Protein AF-A0A7W1PKP6-F1 (afdb_monomer_lite)

pLDDT: mean 73.66, std 16.95, range [23.94, 94.06]

Structure (mmCIF, N/CA/C/O backbone):
data_AF-A0A7W1PKP6-F1
#
_entry.id   AF-A0A7W1PKP6-F1
#
loop_
_atom_site.group_PDB
_atom_site.id
_atom_site.type_symbol
_atom_site.label_atom_id
_atom_site.label_alt_id
_atom_site.label_comp_id
_atom_site.label_asym_id
_atom_site.label_entity_id
_atom_site.label_seq_id
_atom_site.pdbx_PDB_ins_code
_atom_site.Cartn_x
_atom_site.Cartn_y
_atom_site.Cartn_z
_atom_site.occupancy
_atom_site.B_iso_or_equiv
_atom_site.auth_seq_id
_atom_site.auth_comp_id
_atom_site.auth_asym_id
_atom_site.auth_atom_id
_atom_site.pdbx_PDB_model_num
ATOM 1 N N . MET A 1 1 ? 18.841 18.968 -10.508 1.00 26.09 1 MET A N 1
ATOM 2 C CA . MET A 1 1 ? 18.459 18.048 -9.421 1.00 26.09 1 MET A CA 1
ATOM 3 C C . MET A 1 1 ? 18.189 16.717 -10.092 1.00 26.09 1 MET A C 1
ATOM 5 O O . MET A 1 1 ? 17.126 16.535 -10.669 1.00 26.09 1 MET A O 1
ATOM 9 N N . GLU A 1 2 ? 19.232 15.897 -10.201 1.00 23.94 2 GLU A N 1
ATOM 10 C CA . GLU A 1 2 ? 19.170 14.593 -10.861 1.00 23.94 2 GLU A CA 1
ATOM 11 C C . GLU A 1 2 ? 18.382 13.631 -9.979 1.00 23.94 2 GLU A C 1
ATOM 13 O O . GLU A 1 2 ? 18.803 13.274 -8.883 1.00 23.94 2 GLU A O 1
ATOM 18 N N . LEU A 1 3 ? 17.208 13.252 -10.468 1.00 33.88 3 LEU A N 1
ATOM 19 C CA . LEU A 1 3 ? 16.500 12.074 -10.016 1.00 33.88 3 LEU A CA 1
ATOM 20 C C . LEU A 1 3 ? 17.000 10.933 -10.902 1.00 33.88 3 LEU A C 1
ATOM 22 O O . LEU A 1 3 ? 16.532 10.788 -12.032 1.00 33.88 3 LEU A O 1
ATOM 26 N N . SER A 1 4 ? 17.919 10.106 -10.403 1.00 34.62 4 SER A N 1
ATOM 27 C CA . SER A 1 4 ? 18.130 8.749 -10.934 1.00 34.62 4 SER A CA 1
ATOM 28 C C . SER A 1 4 ? 16.928 7.879 -10.553 1.00 34.62 4 SER A C 1
ATOM 30 O O . SER A 1 4 ? 17.056 6.884 -9.847 1.00 34.62 4 SER A O 1
ATOM 32 N N . ALA A 1 5 ? 15.729 8.327 -10.934 1.00 44.88 5 ALA A N 1
ATOM 33 C CA . ALA A 1 5 ? 14.475 7.705 -10.572 1.00 44.88 5 ALA A CA 1
ATOM 34 C C . ALA A 1 5 ? 14.416 6.330 -11.227 1.00 44.88 5 ALA A C 1
ATOM 36 O O . ALA A 1 5 ? 14.402 6.220 -12.457 1.00 44.88 5 ALA A O 1
ATOM 37 N N . GLY A 1 6 ? 14.324 5.304 -10.381 1.00 49.72 6 GLY A N 1
ATOM 38 C CA . GLY A 1 6 ? 13.710 4.037 -10.728 1.00 49.72 6 GLY A CA 1
ATOM 39 C C . GLY A 1 6 ? 12.339 4.326 -11.324 1.00 49.72 6 GLY A C 1
ATOM 40 O O . GLY A 1 6 ? 11.345 4.501 -10.623 1.00 49.72 6 GLY A O 1
ATOM 41 N N . LEU A 1 7 ? 12.301 4.458 -12.647 1.00 49.72 7 LEU A N 1
ATOM 42 C CA . LEU A 1 7 ? 11.064 4.496 -13.397 1.00 49.72 7 LEU A CA 1
ATOM 43 C C . LEU A 1 7 ? 10.392 3.160 -13.113 1.00 49.72 7 LEU A C 1
ATOM 45 O O . LEU A 1 7 ? 10.893 2.118 -13.529 1.00 49.72 7 LEU A O 1
ATOM 49 N N . LEU A 1 8 ? 9.279 3.188 -12.387 1.00 55.44 8 LEU A N 1
ATOM 50 C CA . LEU A 1 8 ? 8.404 2.039 -12.251 1.00 55.44 8 LEU A CA 1
ATOM 51 C C . LEU A 1 8 ? 7.908 1.684 -13.652 1.00 55.44 8 LEU A C 1
ATOM 53 O O . LEU A 1 8 ? 6.998 2.314 -14.194 1.00 55.44 8 LEU A O 1
ATOM 57 N N . ARG A 1 9 ? 8.549 0.707 -14.287 1.00 63.09 9 ARG A N 1
ATOM 58 C CA . ARG A 1 9 ? 8.139 0.250 -15.609 1.00 63.09 9 ARG A CA 1
ATOM 59 C C . ARG A 1 9 ? 7.111 -0.857 -15.434 1.00 63.09 9 ARG A C 1
ATOM 61 O O . ARG A 1 9 ? 7.381 -2.031 -15.670 1.00 63.09 9 ARG A O 1
ATOM 68 N N . CYS A 1 10 ? 5.927 -0.483 -14.971 1.00 62.53 10 CYS A N 1
ATOM 69 C CA . CYS A 1 10 ? 4.788 -1.385 -14.899 1.00 62.53 10 CYS A CA 1
ATOM 70 C C . CYS A 1 10 ? 3.758 -1.026 -15.974 1.00 62.53 10 CYS A C 1
ATOM 72 O O . CYS A 1 10 ? 3.631 0.136 -16.365 1.00 62.53 10 CYS A O 1
ATOM 74 N N . ALA A 1 11 ? 2.999 -2.010 -16.436 1.00 58.41 11 ALA A N 1
ATOM 75 C CA . ALA A 1 11 ? 1.868 -1.796 -17.322 1.00 58.41 11 ALA A CA 1
ATOM 76 C C . ALA A 1 11 ? 0.599 -2.365 -16.692 1.00 58.41 11 ALA A C 1
ATOM 78 O O . ALA A 1 11 ? 0.549 -3.526 -16.283 1.00 58.41 11 ALA A O 1
ATOM 79 N N . CYS A 1 12 ? -0.439 -1.531 -16.652 1.00 63.94 12 CYS A N 1
ATOM 80 C CA . CYS A 1 12 ? -1.791 -1.957 -16.327 1.00 63.94 12 CYS A CA 1
ATOM 81 C C . CYS A 1 12 ? -2.307 -2.958 -17.379 1.00 63.94 12 CYS A C 1
ATOM 83 O O . CYS A 1 12 ? -1.848 -2.933 -18.521 1.00 63.94 12 CYS A O 1
ATOM 85 N N . ARG A 1 13 ? -3.290 -3.808 -17.057 1.00 59.66 13 ARG A N 1
ATOM 86 C CA . ARG A 1 13 ? -3.830 -4.803 -18.009 1.00 59.66 13 ARG A CA 1
ATOM 87 C C . ARG A 1 13 ? -4.331 -4.186 -19.337 1.00 59.66 13 ARG A C 1
ATOM 89 O O . ARG A 1 13 ? -3.933 -4.689 -20.387 1.00 59.66 13 ARG A O 1
ATOM 96 N N . PRO A 1 14 ? -5.079 -3.060 -19.346 1.00 60.50 14 PRO A N 1
ATOM 97 C CA . PRO A 1 14 ? -5.389 -2.333 -20.585 1.00 60.50 14 PRO A CA 1
ATOM 98 C C . PRO A 1 14 ? -4.143 -1.837 -21.336 1.00 60.50 14 PRO A C 1
ATOM 100 O O . PRO A 1 14 ? -4.050 -1.969 -22.553 1.00 60.50 14 PRO A O 1
ATOM 103 N N . CYS A 1 15 ? -3.159 -1.309 -20.606 1.00 58.44 15 CYS A N 1
ATOM 104 C CA . CYS A 1 15 ? -1.900 -0.807 -21.149 1.00 58.44 15 CYS A CA 1
ATOM 105 C C . CYS A 1 15 ? -1.100 -1.935 -21.824 1.00 58.44 15 CYS A C 1
ATOM 107 O O . CYS A 1 15 ? -0.543 -1.743 -22.898 1.00 58.44 15 CYS A O 1
ATOM 109 N N . ALA A 1 16 ? -1.071 -3.122 -21.214 1.00 61.88 16 ALA A N 1
ATOM 110 C CA . ALA A 1 16 ? -0.361 -4.291 -21.719 1.00 61.88 16 ALA A CA 1
ATOM 111 C C . ALA A 1 16 ? -0.976 -4.859 -23.000 1.00 61.88 16 ALA A C 1
ATOM 113 O O . ALA A 1 16 ? -0.235 -5.297 -23.877 1.00 61.88 16 ALA A O 1
ATOM 114 N N . MET A 1 17 ? -2.305 -4.795 -23.127 1.00 59.81 17 MET A N 1
ATOM 115 C CA . MET A 1 17 ? -3.021 -5.185 -24.343 1.00 59.81 17 MET A CA 1
ATOM 116 C C . MET A 1 17 ? -2.738 -4.222 -25.504 1.00 59.81 17 MET A C 1
ATOM 118 O O . MET A 1 17 ? -2.522 -4.663 -26.626 1.00 59.81 17 MET A O 1
ATOM 122 N N . VAL A 1 18 ? -2.700 -2.912 -25.234 1.00 61.12 18 VAL A N 1
ATOM 123 C CA . VAL A 1 18 ? -2.406 -1.883 -26.249 1.00 61.12 18 VAL A CA 1
ATOM 124 C C . VAL A 1 18 ? -0.938 -1.906 -26.684 1.00 61.12 18 VAL A C 1
ATOM 126 O O . VAL A 1 18 ? -0.637 -1.662 -27.848 1.00 61.12 18 VAL A O 1
ATOM 129 N N . LEU A 1 19 ? -0.023 -2.200 -25.759 1.00 58.84 19 LEU A N 1
ATOM 130 C CA . LEU A 1 19 ? 1.423 -2.223 -26.005 1.00 58.84 19 LEU A CA 1
ATOM 131 C C . LEU A 1 19 ? 1.953 -3.597 -26.462 1.00 58.84 19 LEU A C 1
ATOM 133 O O . LEU A 1 19 ? 3.166 -3.752 -26.603 1.00 58.84 19 LEU A O 1
ATOM 137 N N . ASP A 1 20 ? 1.071 -4.585 -26.650 1.00 58.31 20 ASP A N 1
ATOM 138 C CA . ASP A 1 20 ? 1.394 -5.987 -26.964 1.00 58.31 20 ASP A CA 1
ATOM 139 C C . ASP A 1 20 ? 2.574 -6.541 -26.137 1.00 58.31 20 ASP A C 1
ATOM 141 O O . ASP A 1 20 ? 3.516 -7.182 -26.622 1.00 58.31 20 ASP A O 1
ATOM 145 N N . LEU A 1 21 ? 2.545 -6.248 -24.830 1.00 59.94 21 LEU A N 1
ATOM 146 C CA . LEU A 1 21 ? 3.589 -6.673 -23.888 1.00 59.94 21 LEU A CA 1
ATOM 147 C C . LEU A 1 21 ? 3.599 -8.193 -23.678 1.00 59.94 21 LEU A C 1
ATOM 149 O O . LEU A 1 21 ? 4.550 -8.724 -23.110 1.00 59.94 21 LEU A O 1
ATOM 153 N N . SER A 1 22 ? 2.570 -8.883 -24.169 1.00 52.50 22 SER A N 1
ATOM 154 C CA . SER A 1 22 ? 2.436 -10.337 -24.205 1.00 52.50 22 SER A CA 1
ATOM 155 C C . SER A 1 22 ? 3.500 -11.019 -25.074 1.00 52.50 22 SER A C 1
ATOM 157 O O . SER A 1 22 ? 3.802 -12.183 -24.824 1.00 52.50 22 SER A O 1
ATOM 159 N N . ALA A 1 23 ? 4.052 -10.329 -26.085 1.00 48.59 23 ALA A N 1
ATOM 160 C CA . ALA A 1 23 ? 4.838 -10.987 -27.132 1.00 48.59 23 ALA A CA 1
ATOM 161 C C . ALA A 1 23 ? 6.300 -10.519 -27.281 1.00 48.59 23 ALA A C 1
ATOM 163 O O . ALA A 1 23 ? 7.148 -11.356 -27.583 1.00 48.59 23 ALA A O 1
ATOM 164 N N . THR A 1 24 ? 6.647 -9.229 -27.104 1.00 45.31 24 THR A N 1
ATOM 165 C CA . THR A 1 24 ? 7.930 -8.759 -27.699 1.00 45.31 24 THR A CA 1
ATOM 166 C C . THR A 1 24 ? 8.664 -7.598 -27.012 1.00 45.31 24 THR A C 1
ATOM 168 O O . THR A 1 24 ? 9.347 -6.826 -27.680 1.00 45.31 24 THR A O 1
ATOM 171 N N . HIS A 1 25 ? 8.611 -7.449 -25.685 1.00 45.53 25 HIS A N 1
ATOM 172 C CA . HIS A 1 25 ? 9.410 -6.411 -25.010 1.00 45.53 25 HIS A CA 1
ATOM 173 C C . HIS A 1 25 ? 10.215 -6.969 -23.840 1.00 45.53 25 HIS A C 1
ATOM 175 O O . HIS A 1 25 ? 9.799 -6.915 -22.686 1.00 45.53 25 HIS A O 1
ATOM 181 N N . GLY A 1 26 ? 11.409 -7.480 -24.163 1.00 48.66 26 GLY A N 1
ATOM 182 C CA . GLY A 1 26 ? 12.386 -8.001 -23.210 1.00 48.66 26 GLY A CA 1
ATOM 183 C C . GLY A 1 26 ? 12.570 -7.094 -21.992 1.00 48.66 26 GLY A C 1
ATOM 184 O O . GLY A 1 26 ? 13.145 -6.012 -22.093 1.00 48.66 26 GLY A O 1
ATOM 185 N N . GLY A 1 27 ? 12.052 -7.547 -20.850 1.00 56.88 27 GLY A N 1
ATOM 186 C CA . GLY A 1 27 ? 12.381 -7.078 -19.502 1.00 56.88 27 GLY A CA 1
ATOM 187 C C . GLY A 1 27 ? 12.091 -5.614 -19.166 1.00 56.88 27 GLY A C 1
ATOM 188 O O . GLY A 1 27 ? 12.405 -5.196 -18.056 1.00 56.88 27 GLY A O 1
ATOM 189 N N . ARG A 1 28 ? 11.530 -4.811 -20.082 1.00 60.53 28 ARG A N 1
ATOM 190 C CA . ARG A 1 28 ? 11.348 -3.373 -19.840 1.00 60.53 28 ARG A CA 1
ATOM 191 C C . ARG A 1 28 ? 10.088 -3.044 -19.073 1.00 60.53 28 ARG A C 1
ATOM 193 O O . ARG A 1 28 ? 10.146 -2.052 -18.378 1.00 60.53 28 ARG A O 1
ATOM 200 N N . TYR A 1 29 ? 9.008 -3.814 -19.188 1.00 62.50 29 TYR A N 1
ATOM 201 C CA . TYR A 1 29 ? 7.758 -3.553 -18.473 1.00 62.50 29 TYR A CA 1
ATOM 202 C C . TYR A 1 29 ? 7.252 -4.823 -17.786 1.00 62.50 29 TYR A C 1
ATOM 204 O O . TYR A 1 29 ? 7.268 -5.891 -18.395 1.00 62.50 29 TYR A O 1
ATOM 212 N N . ARG A 1 30 ? 6.788 -4.715 -16.535 1.00 70.25 30 ARG A N 1
ATOM 213 C CA . ARG A 1 30 ? 6.122 -5.807 -15.805 1.00 70.25 30 ARG A CA 1
ATOM 214 C C . ARG A 1 30 ? 4.606 -5.608 -15.807 1.00 70.25 30 ARG A C 1
ATOM 216 O O . ARG A 1 30 ? 4.127 -4.491 -15.605 1.00 70.25 30 ARG A O 1
ATOM 223 N N . LEU A 1 31 ? 3.850 -6.683 -16.021 1.00 78.50 31 LEU A N 1
ATOM 224 C CA . LEU A 1 31 ? 2.398 -6.657 -15.857 1.00 78.50 31 LEU A CA 1
ATOM 225 C C . LEU A 1 31 ? 2.066 -6.490 -14.372 1.00 78.50 31 LEU A C 1
ATOM 227 O O . LEU A 1 31 ? 2.612 -7.209 -13.537 1.00 78.50 31 LEU A O 1
ATOM 231 N N . VAL A 1 32 ? 1.170 -5.560 -14.058 1.00 80.31 32 VAL A N 1
ATOM 232 C CA . VAL A 1 32 ? 0.641 -5.415 -12.701 1.00 80.31 32 VAL A CA 1
ATOM 233 C C . VAL A 1 32 ? -0.361 -6.549 -12.436 1.00 80.31 32 VAL A C 1
ATOM 235 O O . VAL A 1 32 ? -1.317 -6.682 -13.209 1.00 80.31 32 VAL A O 1
ATOM 238 N N . PRO A 1 33 ? -0.149 -7.397 -11.411 1.00 83.06 33 PRO A N 1
ATOM 239 C CA . PRO A 1 33 ? -1.067 -8.486 -11.092 1.00 83.06 33 PRO A CA 1
ATOM 240 C C . PRO A 1 33 ? -2.381 -7.945 -10.516 1.00 83.06 33 PRO A C 1
ATOM 242 O O . PRO A 1 33 ? -2.471 -6.798 -10.102 1.00 83.06 33 PRO A O 1
ATOM 245 N N . GLU A 1 34 ? -3.412 -8.786 -10.444 1.00 85.25 34 GLU A N 1
ATOM 246 C CA . GLU A 1 34 ? -4.691 -8.443 -9.792 1.00 85.25 34 GLU A CA 1
ATOM 247 C C . GLU A 1 34 ? -4.777 -8.993 -8.357 1.00 85.25 34 GLU A C 1
ATOM 249 O O . GLU A 1 34 ? -5.837 -8.955 -7.731 1.00 85.25 34 GLU A O 1
ATOM 254 N N . ARG A 1 35 ? -3.661 -9.517 -7.828 1.00 89.25 35 ARG A N 1
ATOM 255 C CA . ARG A 1 35 ? -3.598 -10.165 -6.518 1.00 89.25 35 ARG A CA 1
ATOM 256 C C . ARG A 1 35 ? -3.894 -9.155 -5.411 1.00 89.25 35 ARG A C 1
ATOM 258 O O . ARG A 1 35 ? -3.154 -8.199 -5.212 1.00 89.25 35 ARG A O 1
ATOM 265 N N . LEU A 1 36 ? -4.967 -9.410 -4.674 1.00 92.00 36 LEU A N 1
ATOM 266 C CA . LEU A 1 36 ? -5.385 -8.64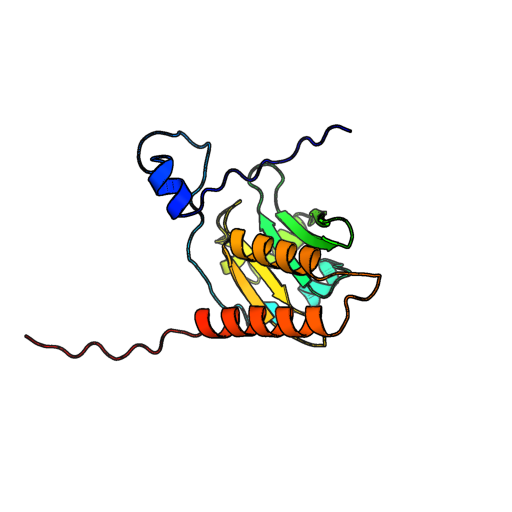5 -3.507 1.00 92.00 36 LEU A CA 1
ATOM 267 C C . LEU A 1 36 ? -5.648 -9.619 -2.359 1.00 92.00 36 LEU A C 1
ATOM 269 O O . LEU A 1 36 ? -6.457 -10.532 -2.506 1.00 92.00 36 LEU A O 1
ATOM 273 N N . GLN A 1 37 ? -4.976 -9.429 -1.227 1.00 91.88 37 GLN A N 1
ATOM 274 C CA . GLN A 1 37 ? -5.076 -10.330 -0.078 1.00 91.88 37 GLN A CA 1
ATOM 275 C C . GLN A 1 37 ? -4.978 -9.537 1.227 1.00 91.88 37 GLN A C 1
ATOM 277 O O . GLN A 1 37 ? -4.055 -8.745 1.394 1.00 91.88 37 GLN A O 1
ATOM 282 N N . ALA A 1 38 ? -5.903 -9.756 2.164 1.00 90.75 38 ALA A N 1
ATOM 283 C CA . ALA A 1 38 ? -5.799 -9.200 3.514 1.00 90.75 38 ALA A CA 1
ATOM 284 C C . ALA A 1 38 ? -4.719 -9.936 4.327 1.00 90.75 38 ALA A C 1
ATOM 286 O O . ALA A 1 38 ? -4.606 -11.158 4.239 1.00 90.75 38 ALA A O 1
ATOM 287 N N . LEU A 1 39 ? -3.944 -9.187 5.113 1.00 89.06 39 LEU A N 1
ATOM 288 C CA . LEU A 1 39 ? -2.821 -9.665 5.926 1.00 89.06 39 LEU A CA 1
ATOM 289 C C . LEU A 1 39 ? -3.030 -9.294 7.407 1.00 89.06 39 LEU A C 1
ATOM 291 O O . LEU A 1 39 ? -2.317 -8.430 7.927 1.00 89.06 39 LEU A O 1
ATOM 295 N N . PRO A 1 40 ? -4.023 -9.885 8.094 1.00 85.12 40 PRO A N 1
ATOM 296 C CA . PRO A 1 40 ? -4.351 -9.509 9.468 1.00 85.12 40 PRO A CA 1
ATOM 297 C C . PRO A 1 40 ? -3.186 -9.754 10.436 1.00 85.12 40 PRO A C 1
ATOM 299 O O . PRO A 1 40 ? -2.959 -8.945 11.329 1.00 85.12 40 PRO A O 1
ATOM 302 N N . GLU A 1 41 ? -2.389 -10.807 10.237 1.00 82.75 41 GLU A N 1
ATOM 303 C CA . GLU A 1 41 ? -1.253 -11.133 11.106 1.00 82.75 41 GLU A CA 1
ATOM 304 C C . GLU A 1 41 ? -0.204 -10.015 11.108 1.00 82.75 41 GLU A C 1
ATOM 306 O O . GLU A 1 41 ? 0.316 -9.655 12.160 1.00 82.75 41 GLU A O 1
ATOM 311 N N . LEU A 1 42 ? 0.061 -9.422 9.941 1.00 81.38 42 LEU A N 1
ATOM 312 C CA . LEU A 1 42 ? 1.008 -8.316 9.800 1.00 81.38 42 LEU A CA 1
ATOM 313 C C . LEU A 1 42 ? 0.477 -7.014 10.417 1.00 81.38 42 LEU A C 1
ATOM 315 O O . LEU A 1 42 ? 1.236 -6.191 10.930 1.00 81.38 42 LEU A O 1
ATOM 319 N N . ALA A 1 43 ? -0.841 -6.822 10.399 1.00 76.88 43 ALA A N 1
ATOM 320 C CA . ALA A 1 43 ? -1.461 -5.638 10.978 1.00 76.88 43 ALA A CA 1
ATOM 321 C C . ALA A 1 43 ? -1.394 -5.608 12.518 1.00 76.88 43 ALA A C 1
ATOM 323 O O . ALA A 1 43 ? -1.489 -4.539 13.131 1.00 76.88 43 ALA A O 1
ATOM 324 N N . HIS A 1 44 ? -1.218 -6.772 13.149 1.00 74.12 44 HIS A N 1
ATOM 325 C CA . HIS A 1 44 ? -1.100 -6.912 14.600 1.00 74.12 44 HIS A CA 1
ATOM 326 C C . HIS A 1 44 ? 0.348 -6.932 15.115 1.00 74.12 44 HIS A C 1
ATOM 328 O O . HIS A 1 44 ? 0.543 -6.841 16.328 1.00 74.12 44 HIS A O 1
ATOM 334 N N . ASP A 1 45 ? 1.353 -6.988 14.238 1.00 75.75 45 ASP A N 1
ATOM 335 C CA . ASP A 1 45 ? 2.766 -6.992 14.632 1.00 75.75 45 ASP A CA 1
ATOM 336 C C . ASP A 1 45 ? 3.286 -5.571 14.914 1.00 75.75 45 ASP A C 1
ATOM 338 O O . ASP A 1 45 ? 3.885 -4.903 14.071 1.00 75.75 45 ASP A O 1
ATOM 342 N N . ASP A 1 46 ? 3.028 -5.073 16.125 1.00 69.75 46 ASP A N 1
ATOM 343 C CA . ASP A 1 46 ? 3.460 -3.734 16.546 1.00 69.75 46 ASP A CA 1
ATOM 344 C C . ASP A 1 46 ? 4.993 -3.565 16.583 1.00 69.75 46 ASP A C 1
ATOM 346 O O . ASP A 1 46 ? 5.479 -2.450 16.388 1.00 69.75 46 ASP A O 1
ATOM 350 N N . ALA A 1 47 ? 5.757 -4.647 16.772 1.00 65.25 47 ALA A N 1
ATOM 351 C CA . ALA A 1 47 ? 7.220 -4.600 16.833 1.00 65.25 47 ALA A CA 1
ATOM 352 C C . ALA A 1 47 ? 7.845 -4.321 15.456 1.00 65.25 47 ALA A C 1
ATOM 354 O O . ALA A 1 47 ? 8.815 -3.564 15.348 1.00 65.25 47 ALA A O 1
ATOM 355 N N . VAL A 1 48 ? 7.255 -4.881 14.396 1.00 68.31 48 VAL A N 1
ATOM 356 C CA . VAL A 1 48 ? 7.616 -4.576 13.005 1.00 68.31 48 VAL A CA 1
ATOM 357 C C . VAL A 1 48 ? 7.398 -3.093 12.695 1.00 68.31 48 VAL A C 1
ATOM 359 O O . VAL A 1 48 ? 8.273 -2.439 12.130 1.00 68.31 48 VAL A O 1
ATOM 362 N N . TRP A 1 49 ? 6.257 -2.532 13.093 1.00 68.75 49 TRP A N 1
ATOM 363 C CA . TRP A 1 49 ? 5.918 -1.142 12.772 1.00 68.75 49 TRP A CA 1
ATOM 364 C C . TRP A 1 49 ? 6.762 -0.110 13.521 1.00 68.75 49 TRP A C 1
ATOM 366 O O . TRP A 1 49 ? 7.130 0.904 12.928 1.00 68.75 49 TRP A O 1
ATOM 376 N N . GLU A 1 50 ? 7.098 -0.371 14.786 1.00 68.06 50 GLU A N 1
ATOM 377 C CA . GLU A 1 50 ? 7.997 0.491 15.565 1.00 68.06 50 GLU A CA 1
ATOM 378 C C . GLU A 1 50 ? 9.396 0.541 14.930 1.00 68.06 50 GLU A C 1
ATOM 380 O O . GLU A 1 50 ? 10.014 1.601 14.826 1.00 68.06 50 GLU A O 1
ATOM 385 N N . THR A 1 51 ? 9.860 -0.602 14.419 1.00 63.56 51 THR A N 1
ATOM 386 C CA . THR A 1 51 ? 11.161 -0.739 13.751 1.00 63.56 51 THR A CA 1
ATOM 387 C C . THR A 1 51 ? 11.209 0.055 12.442 1.00 63.56 51 THR A C 1
ATOM 389 O O . THR A 1 51 ? 12.172 0.775 12.187 1.00 63.56 51 THR A O 1
ATOM 392 N N . LEU A 1 52 ? 10.126 0.023 11.658 1.00 63.62 52 LEU A N 1
ATOM 393 C CA . LEU A 1 52 ? 10.022 0.757 10.391 1.00 63.62 52 LEU A CA 1
ATOM 394 C C . LEU A 1 52 ? 9.980 2.290 10.568 1.00 63.62 52 LEU A C 1
ATOM 396 O O . LEU A 1 52 ? 10.076 3.010 9.573 1.00 63.62 52 LEU A O 1
ATOM 400 N N . ARG A 1 53 ? 9.835 2.801 11.806 1.00 61.97 53 ARG A N 1
ATOM 401 C CA . ARG A 1 53 ? 9.856 4.237 12.168 1.00 61.97 53 ARG A CA 1
ATOM 402 C C . ARG A 1 53 ? 9.000 5.122 11.252 1.00 61.97 53 ARG A C 1
ATOM 404 O O . ARG A 1 53 ? 9.337 6.277 10.994 1.00 61.97 53 ARG A O 1
ATOM 411 N N . ILE A 1 54 ? 7.889 4.586 10.747 1.00 61.62 54 ILE A N 1
ATOM 412 C CA . ILE A 1 54 ? 7.037 5.277 9.777 1.00 61.62 54 ILE A CA 1
ATOM 413 C C . ILE A 1 54 ? 6.236 6.349 10.531 1.00 61.62 54 ILE A C 1
ATOM 415 O O . ILE A 1 54 ? 5.378 6.006 11.344 1.00 61.62 54 ILE A O 1
ATOM 419 N N . PRO A 1 55 ? 6.467 7.651 10.273 1.00 52.78 55 PRO A N 1
ATOM 420 C CA . PRO A 1 55 ? 5.842 8.732 11.041 1.00 52.78 55 PRO A CA 1
ATOM 421 C C . PRO A 1 55 ? 4.359 8.934 10.698 1.00 52.78 55 PRO A C 1
ATOM 423 O O . PRO A 1 55 ? 3.678 9.744 11.324 1.00 52.78 55 PRO A O 1
ATOM 426 N N . VAL A 1 56 ? 3.860 8.236 9.677 1.00 63.25 56 VAL A N 1
ATOM 427 C CA . VAL A 1 56 ? 2.502 8.373 9.163 1.00 63.25 56 VAL A CA 1
ATOM 428 C C . VAL A 1 56 ? 1.711 7.087 9.339 1.00 63.25 56 VAL A C 1
ATOM 430 O O . VAL A 1 56 ? 2.220 5.978 9.217 1.00 63.25 56 VAL A O 1
ATOM 433 N N . ALA A 1 57 ? 0.413 7.249 9.557 1.00 76.38 57 ALA A N 1
ATOM 434 C CA . ALA A 1 57 ? -0.503 6.137 9.744 1.00 76.38 57 ALA A CA 1
ATOM 435 C C . ALA A 1 57 ? -0.857 5.397 8.432 1.00 76.38 57 ALA A C 1
ATOM 437 O O . ALA A 1 57 ? -1.680 4.489 8.450 1.00 76.38 57 ALA A O 1
ATOM 438 N N . LEU A 1 58 ? -0.273 5.793 7.296 1.00 83.62 58 LEU A N 1
ATOM 439 C CA . LEU A 1 58 ? -0.510 5.223 5.970 1.00 83.62 58 LEU A CA 1
ATOM 440 C C . LEU A 1 58 ? 0.817 5.064 5.234 1.00 83.62 58 LEU A C 1
ATOM 442 O O . LEU A 1 58 ? 1.518 6.050 5.022 1.00 83.62 58 LEU A O 1
ATOM 446 N N . ALA A 1 59 ? 1.139 3.853 4.799 1.00 88.00 59 ALA A N 1
ATOM 447 C CA . ALA A 1 59 ? 2.327 3.592 3.993 1.00 88.00 59 ALA A CA 1
ATOM 448 C C . ALA A 1 59 ? 2.127 2.357 3.120 1.00 88.00 59 ALA A C 1
ATOM 450 O O . ALA A 1 59 ? 1.230 1.549 3.363 1.00 88.00 59 ALA A O 1
ATOM 451 N N . PHE A 1 60 ? 2.977 2.198 2.112 1.00 89.88 60 PHE A N 1
ATOM 452 C CA . PHE A 1 60 ? 3.099 0.936 1.406 1.00 89.88 60 PHE A CA 1
ATOM 453 C C . PHE A 1 60 ? 4.552 0.503 1.268 1.00 89.88 60 PHE A C 1
ATOM 455 O O . PHE A 1 60 ? 5.432 1.321 1.009 1.00 89.88 60 PHE A O 1
ATOM 462 N N . LEU A 1 61 ? 4.798 -0.789 1.460 1.00 90.00 61 LEU A N 1
ATOM 463 C CA . LEU A 1 61 ? 6.118 -1.395 1.344 1.00 90.00 61 LEU A CA 1
ATOM 464 C C . LEU A 1 61 ? 6.250 -2.041 -0.030 1.00 90.00 61 LEU A C 1
ATOM 466 O O . LEU A 1 61 ? 5.388 -2.828 -0.422 1.00 90.00 61 LEU A O 1
ATOM 470 N N . VAL A 1 62 ? 7.325 -1.739 -0.748 1.00 89.50 62 VAL A N 1
ATOM 471 C CA . VAL A 1 62 ? 7.600 -2.303 -2.073 1.00 89.50 62 VAL A CA 1
ATOM 472 C C . VAL A 1 62 ? 9.052 -2.746 -2.153 1.00 89.50 62 VAL A C 1
ATOM 474 O O . VAL A 1 62 ? 9.952 -2.092 -1.630 1.00 89.50 62 VAL A O 1
ATOM 477 N N . ARG A 1 63 ? 9.290 -3.872 -2.829 1.00 89.69 63 ARG A N 1
ATOM 478 C CA . ARG A 1 63 ? 10.640 -4.285 -3.208 1.00 89.69 63 ARG A CA 1
ATOM 479 C C . ARG A 1 63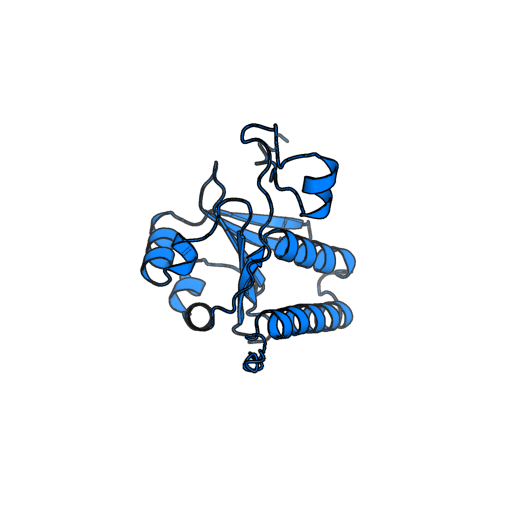 ? 10.934 -3.766 -4.605 1.00 89.69 63 ARG A C 1
ATOM 481 O O . ARG A 1 63 ? 10.395 -4.290 -5.578 1.00 89.69 63 ARG A O 1
ATOM 488 N N . HIS A 1 64 ? 11.804 -2.773 -4.711 1.00 84.88 64 HIS A N 1
ATOM 489 C CA . HIS A 1 64 ? 12.350 -2.383 -6.000 1.00 84.88 64 HIS A CA 1
ATOM 490 C C . HIS A 1 64 ? 13.429 -3.366 -6.432 1.00 84.88 64 HIS A C 1
ATOM 492 O O . HIS A 1 64 ? 14.276 -3.773 -5.636 1.00 84.88 64 HIS A O 1
ATOM 498 N N . SER A 1 65 ? 13.407 -3.757 -7.703 1.00 81.69 65 SER A N 1
ATOM 499 C CA . SER A 1 65 ? 14.402 -4.691 -8.237 1.00 81.69 65 SER A CA 1
ATOM 500 C C . SER A 1 65 ? 15.817 -4.104 -8.293 1.00 81.69 65 SER A C 1
ATOM 502 O O . SER A 1 65 ? 16.777 -4.860 -8.176 1.00 81.69 65 SER A O 1
ATOM 504 N N . GLU A 1 66 ? 15.950 -2.780 -8.429 1.00 78.69 66 GLU A N 1
ATOM 505 C CA . GLU A 1 66 ? 17.248 -2.095 -8.539 1.00 78.69 66 GLU A CA 1
ATOM 506 C C . GLU A 1 66 ? 17.763 -1.537 -7.203 1.00 78.69 66 GLU A C 1
ATOM 508 O O . GLU A 1 66 ? 18.963 -1.588 -6.943 1.00 78.69 66 GLU A O 1
ATOM 513 N N . SER A 1 67 ? 16.876 -1.014 -6.351 1.00 78.81 67 SER A N 1
ATOM 514 C CA . SER A 1 67 ? 17.248 -0.317 -5.108 1.00 78.81 67 SER A CA 1
ATOM 515 C C . SER A 1 67 ? 16.890 -1.067 -3.822 1.00 78.81 67 SER A C 1
ATOM 517 O O . SER A 1 67 ? 17.294 -0.640 -2.744 1.00 78.81 67 SER A O 1
ATOM 519 N N . GLY A 1 68 ? 16.186 -2.199 -3.914 1.00 85.94 68 GLY A N 1
ATOM 520 C CA . GLY A 1 68 ? 15.799 -2.999 -2.754 1.00 85.94 68 GLY A CA 1
ATOM 521 C C . GLY A 1 68 ? 14.499 -2.527 -2.082 1.00 85.94 68 GLY A C 1
ATOM 522 O O . GLY A 1 68 ? 13.657 -1.898 -2.727 1.00 85.94 68 GLY A O 1
ATOM 523 N N . PRO A 1 69 ? 14.264 -2.910 -0.817 1.00 88.06 69 PRO A N 1
ATOM 524 C CA . PRO A 1 69 ? 13.018 -2.619 -0.119 1.00 88.06 69 PRO A CA 1
ATOM 525 C C . PRO A 1 69 ? 12.916 -1.151 0.304 1.00 88.06 69 PRO A C 1
ATOM 527 O O . PRO A 1 69 ? 13.832 -0.589 0.906 1.00 88.06 69 PRO A O 1
ATOM 530 N N . VAL A 1 70 ? 11.762 -0.549 0.033 1.00 87.38 70 VAL A N 1
ATOM 531 C CA . VAL A 1 70 ? 11.439 0.816 0.453 1.00 87.38 70 VAL A CA 1
ATOM 532 C C . VAL A 1 70 ? 10.033 0.877 1.040 1.00 87.38 70 VAL A C 1
ATOM 534 O O . VAL A 1 70 ? 9.123 0.159 0.615 1.00 87.38 70 VAL A O 1
ATOM 537 N N . ALA A 1 71 ? 9.853 1.765 2.009 1.00 87.44 71 ALA A N 1
ATOM 538 C CA . ALA A 1 71 ? 8.553 2.220 2.465 1.00 87.44 71 ALA A CA 1
ATOM 539 C C . ALA A 1 71 ? 8.223 3.530 1.752 1.00 87.44 71 ALA A C 1
ATOM 541 O O . ALA A 1 71 ? 9.025 4.461 1.748 1.00 87.44 71 ALA A O 1
ATOM 542 N N . VAL A 1 72 ? 7.035 3.626 1.171 1.00 84.38 72 VAL A N 1
ATOM 543 C CA . VAL A 1 72 ? 6.552 4.847 0.532 1.00 84.38 72 VAL A CA 1
ATOM 544 C C . VAL A 1 72 ? 5.353 5.366 1.301 1.00 84.38 72 VAL A C 1
ATOM 546 O O . VAL A 1 72 ? 4.400 4.634 1.574 1.00 84.38 72 VAL A O 1
ATOM 549 N N . PHE A 1 73 ? 5.389 6.647 1.637 1.00 79.12 73 PHE A N 1
ATOM 550 C CA . PHE A 1 73 ? 4.340 7.316 2.388 1.00 79.12 73 PHE A CA 1
ATOM 551 C C . PHE A 1 73 ? 3.786 8.515 1.619 1.00 79.12 73 PHE A C 1
ATOM 553 O O . PHE A 1 73 ? 4.534 9.237 0.958 1.00 79.12 73 PHE A O 1
ATOM 560 N N . PRO A 1 74 ? 2.470 8.765 1.695 1.00 71.19 74 PRO A N 1
ATOM 561 C CA . PRO A 1 74 ? 1.880 9.958 1.116 1.00 71.19 74 PRO A CA 1
ATOM 562 C C . PRO A 1 74 ? 2.282 11.192 1.938 1.00 71.19 74 PRO A C 1
ATOM 564 O O . PRO A 1 74 ? 1.916 11.322 3.104 1.00 71.19 74 PRO A O 1
ATOM 567 N N . GLY A 1 75 ? 3.026 12.114 1.329 1.00 63.53 75 GLY A N 1
ATOM 568 C CA . GLY A 1 75 ? 3.387 13.407 1.906 1.00 63.53 75 GLY A CA 1
ATOM 569 C C . GLY A 1 75 ? 2.692 14.580 1.210 1.00 63.53 75 GLY A C 1
ATOM 570 O O . GLY A 1 75 ? 2.187 14.458 0.092 1.00 63.53 75 GLY A O 1
ATOM 571 N N . ALA A 1 76 ? 2.723 15.755 1.848 1.00 55.56 76 ALA A N 1
ATOM 572 C CA . ALA A 1 76 ? 2.125 16.991 1.324 1.00 55.56 76 ALA A CA 1
ATOM 573 C C . ALA A 1 76 ? 2.671 17.409 -0.060 1.00 55.56 76 ALA A C 1
ATOM 575 O O . ALA A 1 76 ? 1.996 18.111 -0.810 1.00 55.56 76 ALA A O 1
ATOM 576 N N . LEU A 1 77 ? 3.884 16.967 -0.413 1.00 56.94 77 LEU A N 1
ATOM 577 C CA . LEU A 1 77 ? 4.534 17.250 -1.699 1.00 56.94 77 LEU A CA 1
ATOM 578 C C . LEU A 1 77 ? 4.497 16.068 -2.685 1.00 56.94 77 LEU A C 1
ATOM 580 O O . LEU A 1 77 ? 4.952 16.208 -3.819 1.00 56.94 77 LEU A O 1
ATOM 584 N N . GLY A 1 78 ? 3.930 14.923 -2.298 1.00 58.03 78 GLY A N 1
ATOM 585 C CA . GLY A 1 78 ? 3.948 13.689 -3.084 1.00 58.03 78 GLY A CA 1
ATOM 586 C C . GLY A 1 78 ? 4.372 12.470 -2.262 1.00 58.03 78 GLY A C 1
ATOM 587 O O . 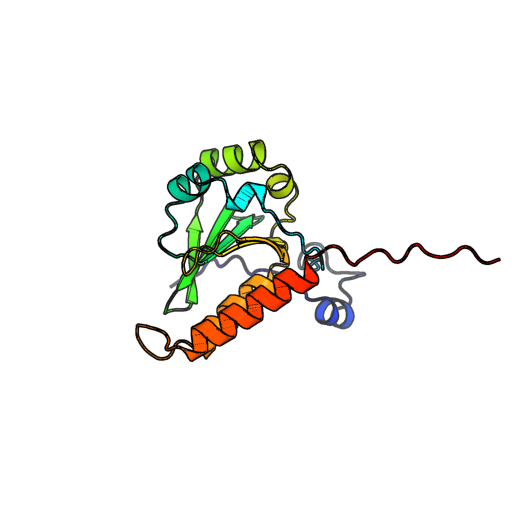GLY A 1 78 ? 4.564 12.590 -1.053 1.00 58.03 78 GLY A O 1
ATOM 588 N N . PRO A 1 79 ? 4.473 11.287 -2.894 1.00 63.16 79 PRO A N 1
ATOM 589 C CA . PRO A 1 79 ? 5.011 10.109 -2.232 1.00 63.16 79 PRO A CA 1
ATOM 590 C C . PRO A 1 79 ? 6.469 10.367 -1.843 1.00 63.16 79 PRO A C 1
ATOM 592 O O . PRO A 1 79 ? 7.269 10.765 -2.690 1.00 63.16 79 PRO A O 1
ATOM 595 N N . THR A 1 80 ? 6.789 10.143 -0.577 1.00 73.25 80 THR A N 1
ATOM 596 C CA . THR A 1 80 ? 8.154 10.181 -0.055 1.00 73.25 80 THR A CA 1
ATOM 597 C C . THR A 1 80 ? 8.583 8.752 0.242 1.00 73.25 80 THR A C 1
ATOM 599 O O . THR A 1 80 ? 7.808 7.972 0.795 1.00 73.25 80 THR A O 1
ATOM 602 N N . ASP A 1 81 ? 9.799 8.408 -0.149 1.00 75.88 81 ASP A N 1
ATOM 603 C CA . ASP A 1 81 ? 10.432 7.119 0.074 1.00 75.88 81 ASP A CA 1
ATOM 604 C C . ASP A 1 81 ? 11.333 7.141 1.318 1.00 75.88 81 ASP A C 1
ATOM 606 O O . ASP A 1 81 ? 12.043 8.105 1.602 1.00 75.88 81 ASP A O 1
ATOM 610 N N . ALA A 1 82 ? 11.297 6.050 2.077 1.00 80.00 82 ALA A N 1
ATOM 611 C CA . ALA A 1 82 ? 12.263 5.725 3.114 1.00 80.00 82 ALA A CA 1
ATOM 612 C C . ALA A 1 82 ? 12.824 4.333 2.831 1.00 80.00 82 ALA A C 1
ATOM 614 O O . ALA A 1 82 ? 12.082 3.352 2.741 1.00 80.00 82 ALA A O 1
ATOM 615 N N . THR A 1 83 ? 14.143 4.251 2.688 1.00 81.44 83 THR A N 1
ATOM 616 C CA . THR A 1 83 ? 14.847 2.973 2.579 1.00 81.44 83 THR A CA 1
ATOM 617 C C . THR A 1 83 ? 14.660 2.172 3.862 1.00 81.44 83 THR A C 1
ATOM 619 O O . THR A 1 83 ? 14.782 2.726 4.953 1.00 81.44 83 THR A O 1
ATOM 622 N N . ILE A 1 84 ? 14.375 0.877 3.724 1.00 83.06 84 ILE A N 1
ATOM 623 C CA . ILE A 1 84 ? 14.283 -0.054 4.852 1.00 83.06 84 ILE A CA 1
ATOM 624 C C . ILE A 1 84 ? 15.625 -0.767 4.988 1.00 83.06 84 ILE A C 1
ATOM 626 O O . ILE A 1 84 ? 16.172 -1.252 3.992 1.00 83.06 84 ILE A O 1
ATOM 630 N N . ASP A 1 85 ? 16.154 -0.854 6.208 1.00 83.38 85 ASP A N 1
ATOM 631 C CA . ASP A 1 85 ? 17.434 -1.518 6.427 1.00 83.38 85 ASP A CA 1
ATOM 632 C C . ASP A 1 85 ? 17.313 -3.028 6.112 1.00 83.38 85 ASP A C 1
ATOM 634 O O . ASP A 1 85 ? 16.343 -3.682 6.515 1.00 83.38 85 ASP A O 1
ATOM 638 N N . PRO A 1 86 ? 18.290 -3.645 5.412 1.00 83.94 86 PRO A N 1
ATOM 639 C CA . PRO A 1 86 ? 18.200 -5.051 5.008 1.00 83.94 86 PRO A CA 1
ATOM 640 C C . PRO A 1 86 ? 17.907 -6.054 6.143 1.00 83.94 86 PRO A C 1
ATOM 642 O O . PRO A 1 86 ? 17.154 -7.004 5.899 1.00 83.94 86 PRO A O 1
ATOM 645 N N . PRO A 1 87 ? 18.443 -5.894 7.374 1.00 85.44 87 PRO A N 1
ATOM 646 C CA . PRO A 1 87 ? 18.094 -6.763 8.498 1.00 85.44 87 PRO A CA 1
ATOM 647 C C . PRO A 1 87 ? 16.620 -6.663 8.912 1.00 85.44 87 PRO A C 1
ATOM 649 O O . PRO A 1 87 ? 16.008 -7.687 9.208 1.00 85.44 87 PRO A O 1
ATOM 652 N N . GLU A 1 88 ? 16.040 -5.460 8.892 1.00 84.50 88 GLU A N 1
ATOM 653 C CA . GLU A 1 88 ? 14.634 -5.216 9.245 1.00 84.50 88 GLU A CA 1
ATOM 654 C C . GLU A 1 88 ? 13.710 -5.873 8.217 1.00 84.50 88 GLU A C 1
ATOM 656 O O . GLU A 1 88 ? 12.772 -6.592 8.564 1.00 84.50 88 GLU A O 1
ATOM 661 N N . TRP A 1 89 ? 14.044 -5.717 6.934 1.00 87.56 89 TRP A N 1
ATOM 662 C CA . TRP A 1 89 ? 13.325 -6.378 5.852 1.00 87.56 89 TRP A CA 1
ATOM 663 C C . TRP A 1 89 ? 13.441 -7.910 5.917 1.00 87.56 89 TRP A C 1
ATOM 665 O O . TRP A 1 89 ? 12.462 -8.624 5.706 1.00 87.56 89 TRP A O 1
ATOM 675 N N . SER A 1 90 ? 14.619 -8.436 6.258 1.00 87.25 90 SER A N 1
ATOM 676 C CA . SER A 1 90 ? 14.833 -9.885 6.393 1.00 87.25 90 SER A CA 1
ATOM 677 C C . SER A 1 90 ? 14.027 -10.479 7.554 1.00 87.25 90 SER A C 1
ATOM 679 O O . SER A 1 90 ? 13.485 -11.578 7.434 1.00 87.25 90 SER A O 1
ATOM 681 N N . ALA A 1 91 ? 13.910 -9.751 8.670 1.00 85.94 91 ALA A N 1
ATOM 682 C CA . ALA A 1 91 ? 13.056 -10.143 9.789 1.00 85.94 91 ALA A CA 1
ATOM 683 C C . ALA A 1 91 ? 11.575 -10.175 9.377 1.00 85.94 91 ALA A C 1
ATOM 685 O O . ALA A 1 91 ? 10.866 -11.131 9.694 1.00 85.94 91 ALA A O 1
ATOM 686 N N . LEU A 1 92 ? 11.139 -9.183 8.594 1.00 84.94 92 LEU A N 1
ATOM 687 C CA . LEU A 1 92 ? 9.786 -9.113 8.048 1.00 84.94 92 LEU A CA 1
ATOM 688 C C . LEU A 1 92 ? 9.468 -10.307 7.130 1.00 84.94 92 LEU A C 1
ATOM 690 O O . LEU A 1 92 ? 8.418 -10.934 7.263 1.00 84.94 92 LEU A O 1
ATOM 694 N N . GLU A 1 93 ? 10.390 -10.671 6.236 1.00 88.62 93 GLU A N 1
ATOM 695 C CA . GLU A 1 93 ? 10.262 -11.866 5.391 1.00 88.62 93 GLU A CA 1
ATOM 696 C C . GLU A 1 93 ? 10.197 -13.158 6.216 1.00 88.62 93 GLU A C 1
ATOM 698 O O . GLU A 1 93 ? 9.457 -14.085 5.873 1.00 88.62 93 GLU A O 1
ATOM 703 N N . ALA A 1 94 ? 11.003 -13.258 7.278 1.00 87.06 94 ALA A N 1
ATOM 704 C CA . ALA A 1 94 ? 11.036 -14.425 8.154 1.00 87.06 94 ALA A CA 1
ATOM 705 C C . ALA A 1 94 ? 9.713 -14.610 8.910 1.00 87.06 94 ALA A C 1
ATOM 707 O O . ALA A 1 94 ? 9.221 -15.735 8.990 1.00 87.06 94 ALA A O 1
ATOM 708 N N . ALA A 1 95 ? 9.126 -13.519 9.405 1.00 84.38 95 ALA A N 1
ATOM 709 C CA . ALA A 1 95 ? 7.849 -13.533 10.113 1.00 84.38 95 ALA A CA 1
ATOM 710 C C . ALA A 1 95 ? 6.646 -13.727 9.172 1.00 84.38 95 ALA A C 1
ATOM 712 O O . ALA A 1 95 ? 5.692 -14.421 9.522 1.00 84.38 95 ALA A O 1
ATOM 713 N N . HIS A 1 96 ? 6.699 -13.167 7.959 1.00 86.56 96 HIS A N 1
ATOM 714 C CA . HIS A 1 96 ? 5.574 -13.155 7.025 1.00 86.56 96 HIS A CA 1
ATOM 715 C C . HIS A 1 96 ? 5.995 -13.658 5.634 1.00 86.56 96 HIS A C 1
ATOM 717 O O . HIS A 1 96 ? 6.474 -12.878 4.806 1.00 86.56 96 HIS A O 1
ATOM 723 N N . PRO A 1 97 ? 5.761 -14.948 5.311 1.00 86.88 97 PRO A N 1
ATOM 724 C CA . PRO A 1 97 ? 6.155 -15.533 4.027 1.00 86.88 97 PRO A CA 1
ATOM 725 C C . PRO A 1 97 ? 5.633 -14.785 2.797 1.00 86.88 97 PRO A C 1
ATOM 727 O O . PRO A 1 97 ? 6.338 -14.691 1.795 1.00 86.88 97 PRO A O 1
ATOM 730 N N . VAL A 1 98 ? 4.456 -14.166 2.904 1.00 86.06 98 VAL A N 1
ATOM 731 C CA . VAL A 1 98 ? 3.858 -13.343 1.844 1.00 86.06 98 VAL A CA 1
ATOM 732 C C . VAL A 1 98 ? 4.747 -12.171 1.399 1.00 86.06 98 VAL A C 1
ATOM 734 O O . VAL A 1 98 ? 4.704 -11.777 0.240 1.00 86.06 98 VAL A O 1
ATOM 737 N N . ILE A 1 99 ? 5.597 -11.644 2.287 1.00 87.50 99 ILE A N 1
ATOM 738 C CA . ILE A 1 99 ? 6.535 -10.547 1.994 1.00 87.50 99 ILE A CA 1
ATOM 739 C C . ILE A 1 99 ? 7.705 -11.039 1.137 1.00 87.50 99 ILE A C 1
ATOM 741 O O . ILE A 1 99 ? 8.206 -10.326 0.262 1.00 87.50 99 ILE A O 1
ATOM 745 N N . ARG A 1 100 ? 8.125 -12.290 1.352 1.00 88.38 100 ARG A N 1
ATOM 746 C CA . ARG A 1 100 ? 9.135 -12.957 0.523 1.00 88.38 100 ARG A CA 1
ATOM 747 C C . ARG A 1 100 ? 8.607 -13.233 -0.884 1.00 88.38 100 ARG A C 1
ATOM 749 O O . ARG A 1 100 ? 9.374 -13.187 -1.838 1.00 88.38 100 ARG A O 1
ATOM 756 N N . GLU A 1 101 ? 7.310 -13.499 -1.001 1.00 89.44 101 GLU A N 1
ATOM 757 C CA . GLU A 1 101 ? 6.626 -13.801 -2.263 1.00 89.44 101 GLU A CA 1
ATOM 758 C C . GLU A 1 101 ? 6.248 -12.561 -3.087 1.00 89.44 101 GLU A C 1
ATOM 760 O O . GLU A 1 101 ? 5.791 -12.719 -4.218 1.00 89.44 101 GLU A O 1
ATOM 765 N N . LEU A 1 102 ? 6.427 -11.347 -2.550 1.00 89.62 102 LEU A N 1
ATOM 766 C CA . LEU A 1 102 ? 6.114 -10.106 -3.262 1.00 89.62 102 LEU A CA 1
ATOM 767 C C . LEU A 1 102 ? 6.833 -10.031 -4.609 1.00 89.62 102 LEU A C 1
ATOM 769 O O . LEU A 1 102 ? 8.066 -10.091 -4.686 1.00 89.62 102 LEU A O 1
ATOM 773 N N . GLN A 1 103 ? 6.063 -9.798 -5.666 1.00 89.25 103 GLN A N 1
ATOM 774 C CA . GLN A 1 103 ? 6.615 -9.495 -6.975 1.00 89.25 103 GLN A CA 1
ATOM 775 C C . GLN A 1 103 ? 7.202 -8.080 -6.990 1.00 89.25 103 GLN A C 1
ATOM 777 O O . GLN A 1 103 ? 6.481 -7.083 -6.885 1.00 89.25 103 GLN A O 1
ATOM 782 N N . SER A 1 104 ? 8.525 -7.997 -7.164 1.00 87.94 104 SER A N 1
ATOM 783 C CA . SER A 1 104 ? 9.238 -6.720 -7.221 1.00 87.94 104 SER A CA 1
ATOM 784 C C . SER A 1 104 ? 8.626 -5.765 -8.244 1.00 87.94 104 SER A C 1
ATOM 786 O O . SER A 1 104 ? 8.260 -6.171 -9.350 1.00 87.94 104 SER A O 1
ATOM 788 N N . ASP A 1 105 ? 8.580 -4.486 -7.882 1.00 84.56 105 ASP A N 1
ATOM 789 C CA . ASP A 1 105 ? 8.085 -3.368 -8.694 1.00 84.56 105 ASP A CA 1
ATOM 790 C C . ASP A 1 105 ? 6.579 -3.376 -9.028 1.00 84.56 105 ASP A C 1
ATOM 792 O O . ASP A 1 105 ? 6.104 -2.409 -9.618 1.00 84.56 105 ASP A O 1
ATOM 796 N N . VAL A 1 106 ? 5.811 -4.426 -8.711 1.00 85.62 106 VAL A N 1
ATOM 797 C CA . VAL A 1 106 ? 4.392 -4.525 -9.126 1.00 85.62 106 VAL A CA 1
ATOM 798 C C . VAL A 1 106 ? 3.422 -4.914 -8.024 1.00 85.62 106 VAL A C 1
ATOM 800 O O . VAL A 1 106 ? 2.225 -4.670 -8.168 1.00 85.62 106 VAL A O 1
ATOM 803 N N . GLU A 1 107 ? 3.919 -5.455 -6.919 1.00 92.50 107 GLU A N 1
ATOM 804 C CA . GLU A 1 107 ? 3.139 -5.693 -5.711 1.00 92.50 107 GLU A CA 1
ATOM 805 C C . GLU A 1 107 ? 3.693 -4.871 -4.555 1.00 92.50 107 GLU A C 1
ATOM 807 O O . GLU A 1 107 ? 4.890 -4.581 -4.472 1.00 92.50 107 GLU A O 1
ATOM 812 N N . ALA A 1 108 ? 2.798 -4.508 -3.649 1.00 92.31 108 ALA A N 1
ATOM 813 C CA . ALA A 1 108 ? 3.138 -3.798 -2.438 1.00 92.31 108 ALA A CA 1
ATOM 814 C C . ALA A 1 108 ? 2.284 -4.282 -1.274 1.00 92.31 108 ALA A C 1
ATOM 816 O O . ALA A 1 108 ? 1.189 -4.820 -1.443 1.00 92.31 108 ALA A O 1
ATOM 817 N N . VAL A 1 109 ? 2.783 -4.044 -0.071 1.00 92.56 109 VAL A N 1
ATOM 818 C CA . VAL A 1 109 ? 2.013 -4.223 1.156 1.00 92.56 109 VAL A CA 1
ATOM 819 C C . VAL A 1 109 ? 1.497 -2.866 1.567 1.00 92.56 109 VAL A C 1
ATOM 821 O O . VAL A 1 109 ? 2.281 -2.021 1.985 1.00 92.56 109 VAL A O 1
ATOM 824 N N . LEU A 1 110 ? 0.197 -2.646 1.425 1.00 91.88 110 LEU A N 1
ATOM 825 C CA . LEU A 1 110 ? -0.475 -1.432 1.856 1.00 91.88 110 LEU A CA 1
ATOM 826 C C . LEU A 1 110 ? -0.890 -1.547 3.319 1.00 91.88 110 LEU A C 1
ATOM 828 O O . LEU A 1 110 ? -1.480 -2.543 3.734 1.00 91.88 110 LEU A O 1
ATOM 832 N N . VAL A 1 111 ? -0.625 -0.487 4.069 1.00 88.50 111 VAL A N 1
ATOM 833 C CA . VAL A 1 111 ? -0.760 -0.435 5.519 1.00 88.50 111 VAL A CA 1
ATOM 834 C C . VAL A 1 111 ? -1.656 0.734 5.877 1.00 88.50 111 VAL A C 1
ATOM 836 O O . VAL A 1 111 ? -1.385 1.872 5.482 1.00 88.50 111 VAL A O 1
ATOM 839 N N . ASN A 1 112 ? -2.701 0.457 6.652 1.00 87.69 112 ASN A N 1
ATOM 840 C CA . ASN A 1 112 ? -3.565 1.469 7.231 1.00 87.69 112 ASN A CA 1
ATOM 841 C C . ASN A 1 112 ? -3.634 1.327 8.747 1.00 87.69 112 ASN A C 1
ATOM 843 O O . ASN A 1 112 ? -4.235 0.403 9.294 1.00 87.69 112 ASN A O 1
ATOM 847 N N . ARG A 1 113 ? -3.038 2.311 9.413 1.00 82.75 113 ARG A N 1
ATOM 848 C CA . ARG A 1 113 ? -3.097 2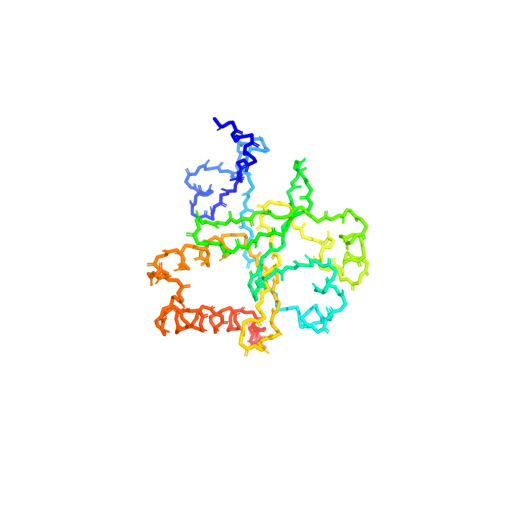.524 10.856 1.00 82.75 113 ARG A CA 1
ATOM 849 C C . ARG A 1 113 ? -3.800 3.827 11.234 1.00 82.75 113 ARG A C 1
ATOM 851 O O . ARG A 1 113 ? -3.758 4.251 12.391 1.00 82.75 113 ARG A O 1
ATOM 858 N N . ALA A 1 114 ? -4.417 4.510 10.268 1.00 80.00 114 ALA A N 1
ATOM 859 C CA . ALA A 1 114 ? -5.058 5.792 10.508 1.00 80.00 114 ALA A CA 1
ATOM 860 C C . ALA A 1 114 ? -6.226 5.639 11.484 1.00 80.00 114 ALA A C 1
ATOM 862 O O . ALA A 1 114 ? -6.982 4.674 11.425 1.00 80.00 114 ALA A O 1
ATOM 863 N N . ARG A 1 115 ? -6.365 6.602 12.404 1.00 77.00 115 ARG A N 1
ATOM 864 C CA . ARG A 1 115 ? -7.466 6.660 13.386 1.00 77.00 115 ARG A CA 1
ATOM 865 C C . ARG A 1 115 ? -7.649 5.364 14.204 1.00 77.00 115 ARG A C 1
ATOM 867 O O . ARG A 1 115 ? -8.755 5.068 14.640 1.00 77.00 115 ARG A O 1
ATOM 874 N N . GLY A 1 116 ? -6.568 4.612 14.437 1.00 78.06 116 GLY A N 1
ATOM 875 C CA . GLY A 1 116 ? -6.597 3.361 15.204 1.00 78.06 116 GLY A CA 1
ATOM 876 C C . GLY A 1 116 ? -6.932 2.112 14.385 1.00 78.06 116 GLY A C 1
ATOM 877 O O . GLY A 1 116 ? -7.072 1.040 14.973 1.00 78.06 116 GLY A O 1
ATOM 878 N N . ALA A 1 117 ? -7.030 2.227 13.055 1.00 81.88 117 ALA A N 1
ATOM 879 C CA . ALA A 1 117 ? -7.115 1.074 12.168 1.00 81.88 117 ALA A CA 1
ATOM 880 C C . ALA A 1 117 ? -5.902 0.145 12.349 1.00 81.88 117 ALA A C 1
ATOM 882 O O . ALA A 1 117 ? -4.826 0.555 12.795 1.00 81.88 117 ALA A O 1
ATOM 883 N N . ARG A 1 118 ? -6.089 -1.128 12.014 1.00 85.06 118 ARG A N 1
ATOM 884 C CA . ARG A 1 118 ? -5.029 -2.137 11.956 1.00 85.06 118 ARG A CA 1
ATOM 885 C C . ARG A 1 118 ? -5.306 -3.012 10.754 1.00 85.06 118 ARG A C 1
ATOM 887 O O . ARG A 1 118 ? -5.662 -4.177 10.892 1.00 85.06 118 ARG A O 1
ATOM 894 N N . ASP A 1 119 ? -5.167 -2.415 9.581 1.00 88.31 119 ASP A N 1
ATOM 895 C CA . ASP A 1 119 ? -5.361 -3.134 8.339 1.00 88.31 119 ASP A CA 1
ATOM 896 C C . ASP A 1 119 ? -4.059 -3.206 7.544 1.00 88.31 119 ASP A C 1
ATOM 898 O O . ASP A 1 119 ? -3.307 -2.233 7.431 1.00 88.31 119 ASP A O 1
ATOM 902 N N . CYS A 1 120 ? -3.806 -4.372 6.963 1.00 90.31 120 CYS A N 1
ATOM 903 C CA . CYS A 1 120 ? -2.721 -4.598 6.022 1.00 90.31 120 CYS A CA 1
ATOM 904 C C . CYS A 1 120 ? -3.240 -5.436 4.860 1.00 90.31 120 CYS A C 1
ATOM 906 O O . CYS A 1 120 ? -4.005 -6.382 5.056 1.00 90.31 120 CYS A O 1
ATOM 908 N N . TRP A 1 121 ? -2.796 -5.110 3.652 1.00 93.06 121 TRP A N 1
ATOM 909 C CA . TRP A 1 121 ? -3.128 -5.858 2.447 1.00 93.06 121 TRP A CA 1
ATOM 910 C C . TRP A 1 121 ? -1.904 -6.014 1.569 1.00 93.06 121 TRP A C 1
ATOM 912 O O . TRP A 1 121 ? -1.151 -5.063 1.387 1.00 93.06 121 TRP A O 1
ATOM 922 N N . LEU A 1 122 ? -1.758 -7.174 0.942 1.00 93.69 122 LEU A N 1
ATOM 923 C CA . LEU A 1 122 ? -1.016 -7.258 -0.303 1.00 93.69 122 LEU A CA 1
ATOM 924 C C . LEU A 1 122 ? -1.916 -6.723 -1.411 1.00 93.69 122 LEU A C 1
ATOM 926 O O . LEU A 1 122 ? -3.047 -7.187 -1.573 1.00 93.69 122 LEU A O 1
ATOM 930 N N . VAL A 1 123 ? -1.415 -5.742 -2.150 1.00 94.06 123 VAL A N 1
ATOM 931 C CA . VAL A 1 123 ? -2.125 -5.087 -3.243 1.00 94.06 123 VAL A CA 1
ATOM 932 C C . VAL A 1 123 ? -1.221 -4.955 -4.467 1.00 94.06 123 VAL A C 1
ATOM 934 O O . VAL A 1 123 ? 0.006 -4.896 -4.341 1.00 94.06 123 VAL A O 1
ATOM 937 N N . PRO A 1 124 ? -1.812 -4.810 -5.656 1.00 91.94 124 PRO A N 1
ATOM 938 C CA . PRO A 1 124 ? -1.081 -4.353 -6.823 1.00 91.94 124 PRO A CA 1
ATOM 939 C C . PRO A 1 124 ? -0.589 -2.908 -6.638 1.00 91.94 124 PRO A C 1
ATOM 941 O O . PRO A 1 124 ? -1.263 -2.084 -6.016 1.00 91.94 124 PRO A O 1
ATOM 944 N N . ILE A 1 125 ? 0.581 -2.571 -7.183 1.00 88.31 125 ILE A N 1
ATOM 945 C CA . ILE A 1 125 ? 1.233 -1.272 -6.949 1.00 88.31 125 ILE A CA 1
ATOM 946 C C . ILE A 1 125 ? 0.400 -0.069 -7.434 1.00 88.31 125 ILE A C 1
ATOM 948 O O . ILE A 1 125 ? 0.469 1.021 -6.863 1.00 88.31 125 ILE A O 1
ATOM 952 N N . ASP A 1 126 ? -0.433 -0.240 -8.462 1.00 87.69 126 ASP A N 1
ATOM 953 C CA . ASP A 1 126 ? -1.319 0.813 -8.968 1.00 87.69 126 ASP A CA 1
ATOM 954 C C . ASP A 1 126 ? -2.393 1.207 -7.942 1.00 87.69 126 ASP A C 1
ATOM 956 O O . ASP A 1 126 ? -2.783 2.374 -7.884 1.00 87.69 126 ASP A O 1
ATOM 960 N N . VAL A 1 127 ? -2.811 0.284 -7.068 1.00 91.25 127 VAL A N 1
ATOM 961 C CA . VAL A 1 127 ? -3.707 0.583 -5.940 1.00 91.25 127 VAL A CA 1
ATOM 962 C C . VAL A 1 127 ? -3.053 1.582 -4.984 1.00 91.25 127 VAL A C 1
ATOM 964 O O . VAL A 1 127 ? -3.714 2.530 -4.551 1.00 91.25 127 VAL A O 1
ATOM 967 N N . CYS A 1 128 ? -1.758 1.425 -4.701 1.00 89.38 128 CYS A N 1
ATOM 968 C CA . CYS A 1 128 ? -0.990 2.353 -3.870 1.00 89.38 128 CYS A CA 1
ATOM 969 C C . CYS A 1 128 ? -0.886 3.737 -4.522 1.00 89.38 128 CYS A C 1
ATOM 971 O O . CYS A 1 128 ? -1.144 4.752 -3.875 1.00 89.38 128 CYS A O 1
ATOM 973 N N . TYR A 1 129 ? -0.589 3.806 -5.821 1.00 86.38 129 TYR A N 1
ATOM 974 C CA . TYR A 1 129 ? -0.535 5.092 -6.522 1.00 86.38 129 TYR A CA 1
ATOM 975 C C . TYR A 1 129 ? -1.908 5.753 -6.675 1.00 86.38 129 TYR A C 1
ATOM 977 O O . TYR A 1 129 ? -1.998 6.980 -6.628 1.00 86.38 129 TYR A O 1
ATOM 985 N N . ARG A 1 130 ? -2.989 4.973 -6.780 1.00 88.06 130 ARG A N 1
ATOM 986 C CA . ARG A 1 130 ? -4.366 5.483 -6.738 1.00 88.06 130 ARG A CA 1
ATOM 987 C C . ARG A 1 130 ? -4.688 6.118 -5.386 1.00 88.06 130 ARG A C 1
ATOM 989 O O . ARG A 1 130 ? -5.297 7.184 -5.362 1.00 88.06 130 ARG A O 1
ATOM 996 N N . LEU A 1 131 ? -4.244 5.513 -4.280 1.00 86.94 131 LEU A N 1
ATOM 997 C CA . LEU A 1 131 ? -4.352 6.104 -2.942 1.00 86.94 131 LEU A CA 1
ATOM 998 C C . LEU A 1 131 ? -3.577 7.426 -2.850 1.00 86.94 131 LEU A C 1
ATOM 1000 O O . LEU A 1 131 ? -4.118 8.428 -2.390 1.00 86.94 131 LEU A O 1
ATOM 1004 N N . VAL A 1 132 ? -2.333 7.455 -3.338 1.00 83.44 132 VAL A N 1
ATOM 1005 C CA . VAL A 1 132 ? -1.518 8.681 -3.373 1.00 83.44 132 VAL A CA 1
ATOM 1006 C C . VAL A 1 132 ? -2.195 9.770 -4.213 1.00 83.44 132 VAL A C 1
ATOM 1008 O O . VAL A 1 132 ? -2.226 10.929 -3.803 1.00 83.44 132 VAL A O 1
ATOM 1011 N N . ALA A 1 133 ? -2.761 9.420 -5.370 1.00 82.69 133 ALA A N 1
ATOM 1012 C CA . ALA A 1 133 ? -3.487 10.356 -6.224 1.00 82.69 133 ALA A CA 1
ATOM 1013 C C . ALA A 1 133 ? -4.747 10.912 -5.538 1.00 82.69 133 ALA A C 1
ATOM 1015 O O . ALA A 1 133 ? -4.982 12.118 -5.603 1.00 82.69 133 ALA A O 1
ATOM 1016 N N . LEU A 1 134 ? -5.511 10.061 -4.842 1.00 83.31 134 LEU A N 1
ATOM 1017 C CA . LEU A 1 134 ? -6.672 10.463 -4.041 1.00 83.31 134 LEU A CA 1
ATOM 1018 C C . LEU A 1 134 ? -6.259 11.450 -2.948 1.00 83.31 134 LEU A C 1
ATOM 1020 O O . LEU A 1 134 ? -6.827 12.534 -2.854 1.00 83.31 134 LEU A O 1
ATOM 1024 N N . LEU A 1 135 ? -5.219 11.124 -2.179 1.00 78.69 135 LEU A N 1
ATOM 1025 C CA . LEU A 1 135 ? -4.709 12.004 -1.131 1.00 78.69 135 LEU A CA 1
ATOM 1026 C C . LEU A 1 135 ? -4.267 13.354 -1.705 1.00 78.69 135 LEU A C 1
ATOM 1028 O O . LEU A 1 135 ? -4.676 14.392 -1.203 1.00 78.69 135 LEU A O 1
A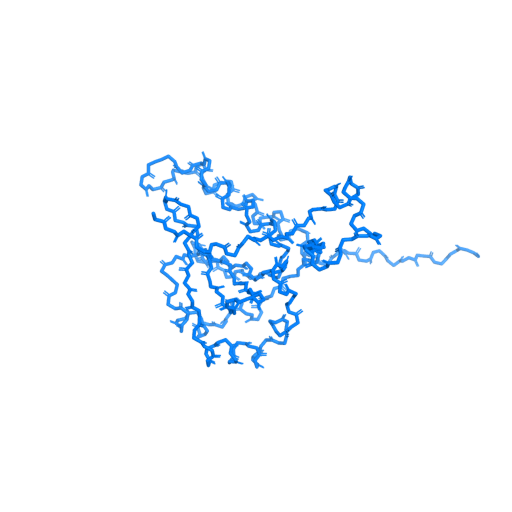TOM 1032 N N . ARG A 1 136 ? -3.516 13.372 -2.810 1.00 75.62 136 ARG A N 1
ATOM 1033 C CA . ARG A 1 136 ? -3.081 14.628 -3.447 1.00 75.62 136 ARG A CA 1
ATOM 1034 C C . ARG A 1 136 ? -4.231 15.473 -3.996 1.00 75.62 136 ARG A C 1
ATOM 1036 O O . ARG A 1 136 ? -4.136 16.695 -3.957 1.00 75.62 136 ARG A O 1
ATOM 1043 N N . GLY A 1 137 ? -5.273 14.850 -4.545 1.00 74.69 137 GLY A N 1
ATOM 1044 C CA . GLY A 1 137 ? -6.422 15.566 -5.107 1.00 74.69 137 GLY A CA 1
ATOM 1045 C C . GLY A 1 137 ? -7.278 16.255 -4.043 1.00 74.69 137 GLY A C 1
ATOM 1046 O O . GLY A 1 137 ? -7.835 17.326 -4.287 1.00 74.69 137 GLY A O 1
ATOM 1047 N N . GLU A 1 138 ? -7.351 15.657 -2.855 1.00 69.81 138 GLU A N 1
ATOM 1048 C CA . GLU A 1 138 ? -8.267 16.072 -1.792 1.00 69.81 138 GLU A CA 1
ATOM 1049 C C . GLU A 1 138 ? -7.589 16.879 -0.679 1.00 69.81 138 GLU A C 1
ATOM 1051 O O . GLU A 1 138 ? -8.256 17.643 0.022 1.00 69.81 138 GLU A O 1
ATOM 1056 N N . TRP A 1 139 ? -6.268 16.762 -0.517 1.00 65.88 139 TRP A N 1
ATOM 1057 C CA . TRP A 1 139 ? -5.529 17.475 0.523 1.00 65.88 139 TRP A CA 1
ATOM 1058 C C . TRP A 1 139 ? -5.394 18.965 0.176 1.00 65.88 139 TRP A C 1
ATOM 1060 O O . TRP A 1 139 ? -4.395 19.436 -0.364 1.00 65.88 139 TRP A O 1
ATOM 1070 N N . LYS A 1 140 ? -6.438 19.736 0.491 1.00 55.97 140 LYS A N 1
ATOM 1071 C CA . LYS A 1 140 ? -6.401 21.202 0.513 1.00 55.97 140 LYS A CA 1
ATOM 1072 C C . LYS A 1 140 ? -6.104 21.673 1.942 1.00 55.97 140 LYS A C 1
ATOM 1074 O O . LYS A 1 140 ? -6.938 21.521 2.829 1.00 55.97 140 LYS A O 1
ATOM 1079 N N . GLY A 1 141 ? -4.924 22.261 2.162 1.00 57.72 141 GLY A N 1
ATOM 1080 C CA . GLY A 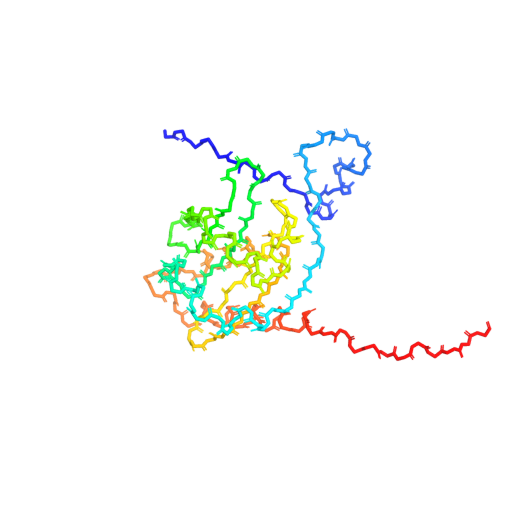1 141 ? -4.484 22.783 3.470 1.00 57.72 141 GLY A CA 1
ATOM 1081 C C . GLY A 1 141 ? -3.759 21.758 4.359 1.00 57.72 141 GLY A C 1
ATOM 1082 O O . GLY A 1 141 ? -3.575 20.614 3.965 1.00 57.72 141 GLY A O 1
ATOM 1083 N N . LEU A 1 142 ? -3.326 22.170 5.561 1.00 51.00 142 LEU A N 1
ATOM 1084 C CA . LEU A 1 142 ? -2.450 21.373 6.445 1.00 51.00 142 LEU A CA 1
ATOM 1085 C C . LEU A 1 142 ? -3.099 20.091 7.001 1.00 51.00 142 LEU A C 1
ATOM 1087 O O . LEU A 1 142 ? -2.390 19.146 7.329 1.00 51.00 142 LEU A O 1
ATOM 1091 N N . SER A 1 143 ? -4.426 20.052 7.120 1.00 56.16 143 SER A N 1
ATOM 1092 C CA . SER A 1 143 ? -5.140 18.996 7.849 1.00 56.16 143 SER A CA 1
ATOM 1093 C C . SER A 1 143 ? -6.057 18.128 6.997 1.00 56.16 143 SER A C 1
ATOM 1095 O O . SER A 1 143 ? -6.560 17.160 7.548 1.00 56.16 143 SER A O 1
ATOM 1097 N N . GLY A 1 144 ? -6.244 18.435 5.701 1.00 55.50 144 GLY A N 1
ATOM 1098 C CA . GLY A 1 144 ? -7.082 17.645 4.789 1.00 55.50 144 GLY A CA 1
ATOM 1099 C C . GLY A 1 144 ? -8.456 17.371 5.400 1.00 55.50 144 GLY A C 1
ATOM 1100 O O . GLY A 1 144 ? -8.638 16.339 6.033 1.00 55.50 144 GLY A O 1
ATOM 1101 N N . GLY A 1 145 ? -9.379 18.333 5.287 1.00 63.75 145 GLY A N 1
ATOM 1102 C CA . GLY A 1 145 ? -10.675 18.309 5.983 1.00 63.75 145 GLY A CA 1
ATOM 1103 C C . GLY A 1 145 ? -11.486 17.015 5.811 1.00 63.75 145 GLY A C 1
ATOM 1104 O O . GLY A 1 145 ? -11.116 16.136 5.039 1.00 63.75 145 GLY A O 1
ATOM 1105 N N . ASP A 1 146 ? -12.625 16.916 6.501 1.00 66.06 146 ASP A N 1
ATOM 1106 C CA . ASP A 1 146 ? -13.445 15.693 6.639 1.00 66.06 146 ASP A CA 1
ATOM 1107 C C . ASP A 1 146 ? -13.681 14.905 5.331 1.00 66.06 146 ASP A C 1
ATOM 1109 O O . ASP A 1 146 ? -13.692 13.676 5.336 1.00 66.06 146 ASP A O 1
ATOM 1113 N N . THR A 1 147 ? -13.743 15.586 4.183 1.00 74.75 147 THR A N 1
ATOM 1114 C CA . THR A 1 147 ? -13.861 14.984 2.843 1.00 74.75 147 THR A CA 1
ATOM 1115 C C . THR A 1 147 ? -12.718 14.027 2.462 1.00 74.75 147 THR A C 1
ATOM 1117 O O . THR A 1 147 ? -12.957 13.039 1.767 1.00 74.75 147 THR A O 1
ATOM 1120 N N . VAL A 1 148 ? -11.474 14.285 2.891 1.00 78.38 148 VAL A N 1
ATOM 1121 C CA . VAL A 1 148 ? -10.336 13.373 2.646 1.00 78.38 148 VAL A CA 1
ATOM 1122 C C . VAL A 1 148 ? -10.566 12.058 3.382 1.00 78.38 148 VAL A C 1
ATOM 1124 O O . VAL A 1 148 ? -10.363 10.986 2.816 1.00 78.38 148 VAL A O 1
ATOM 1127 N N . TRP A 1 149 ? -11.018 12.149 4.633 1.00 78.62 149 TRP A N 1
ATOM 1128 C CA . TRP A 1 149 ? -11.267 10.994 5.485 1.00 78.62 149 TRP A CA 1
ATOM 1129 C C . TRP A 1 149 ? -12.433 10.154 4.974 1.00 78.62 149 TRP A C 1
ATOM 1131 O O . TRP A 1 149 ? -12.275 8.946 4.858 1.00 78.62 149 TRP A O 1
ATOM 1141 N N . GLU A 1 150 ? -13.534 10.774 4.546 1.00 83.69 150 GLU A N 1
ATOM 1142 C CA . GLU A 1 150 ? -14.647 10.055 3.906 1.00 83.69 150 GLU A CA 1
ATOM 1143 C C . GLU A 1 150 ? -14.189 9.272 2.666 1.00 83.69 150 GLU A C 1
ATOM 1145 O O . GLU A 1 150 ? -14.543 8.109 2.477 1.00 83.69 150 GLU A O 1
ATOM 1150 N N . LYS A 1 151 ? -13.357 9.885 1.816 1.00 84.56 151 LYS A N 1
ATOM 1151 C CA . LYS A 1 151 ? -12.829 9.227 0.613 1.00 84.56 151 LYS A CA 1
ATOM 1152 C C . LYS A 1 151 ? -11.839 8.109 0.937 1.00 84.56 151 LYS A C 1
ATOM 1154 O O . LYS A 1 151 ? -11.820 7.105 0.226 1.00 84.56 151 LYS A O 1
ATOM 1159 N N . LEU A 1 152 ? -11.038 8.263 1.991 1.00 85.00 152 LEU A N 1
ATOM 1160 C CA . LEU A 1 152 ? -10.166 7.201 2.496 1.00 85.00 152 LEU A CA 1
ATOM 1161 C C . LEU A 1 152 ? -10.973 6.028 3.052 1.00 85.00 152 LEU A C 1
ATOM 1163 O O . LEU A 1 152 ? -10.676 4.884 2.713 1.00 85.00 152 LEU A O 1
ATOM 1167 N N . ASP A 1 153 ? -12.010 6.304 3.840 1.00 86.81 153 ASP A N 1
ATOM 1168 C CA . ASP A 1 153 ? -12.889 5.278 4.401 1.00 86.81 153 ASP A CA 1
ATOM 1169 C C . ASP A 1 153 ? -13.554 4.478 3.270 1.00 86.81 153 ASP A C 1
ATOM 1171 O O . ASP A 1 153 ? -13.464 3.249 3.248 1.00 86.81 153 ASP A O 1
ATOM 1175 N N . LEU A 1 154 ? -14.085 5.161 2.247 1.00 89.75 154 LEU A N 1
ATOM 1176 C CA . LEU A 1 154 ? -14.644 4.522 1.048 1.00 89.75 154 LEU A CA 1
ATOM 1177 C C . LEU A 1 154 ? -13.612 3.682 0.279 1.00 89.75 154 LEU A C 1
ATOM 1179 O O . LEU A 1 154 ? -13.938 2.603 -0.226 1.00 89.75 154 LEU A O 1
ATOM 1183 N N . PHE A 1 155 ? -12.372 4.165 0.174 1.00 90.50 155 PHE A N 1
ATOM 1184 C CA . PHE A 1 155 ? -11.285 3.447 -0.489 1.00 90.50 155 PHE A CA 1
ATOM 1185 C C . PHE A 1 155 ? -10.935 2.149 0.249 1.00 90.50 155 PHE A C 1
ATOM 1187 O O . PHE A 1 155 ? -10.809 1.095 -0.379 1.00 90.50 155 PHE A O 1
ATOM 1194 N N . PHE A 1 156 ? -10.802 2.199 1.575 1.00 90.81 156 PHE A N 1
ATOM 1195 C CA . PHE A 1 156 ? -10.485 1.017 2.375 1.00 90.81 156 PHE A CA 1
ATOM 1196 C C . PHE A 1 156 ? -11.676 0.067 2.525 1.00 90.81 156 PHE A C 1
ATOM 1198 O O . PHE A 1 156 ? -11.472 -1.145 2.539 1.00 90.81 156 PHE A O 1
ATOM 1205 N N . ASP A 1 157 ? -12.912 0.570 2.551 1.00 91.19 157 ASP A N 1
ATOM 1206 C CA . ASP A 1 157 ? -14.116 -0.260 2.458 1.00 91.19 157 ASP A CA 1
ATOM 1207 C C . ASP A 1 157 ? -14.140 -1.062 1.147 1.00 91.19 157 ASP A C 1
ATOM 1209 O O . ASP A 1 157 ? -14.478 -2.247 1.151 1.00 91.19 157 ASP A O 1
ATOM 1213 N N . ASP A 1 158 ? -13.762 -0.446 0.021 1.00 91.00 158 ASP A N 1
ATOM 1214 C CA . ASP A 1 158 ? -13.635 -1.145 -1.264 1.00 91.00 158 ASP A CA 1
ATOM 1215 C C . ASP A 1 158 ? -12.577 -2.245 -1.226 1.00 91.00 158 ASP A C 1
ATOM 1217 O O . ASP A 1 158 ? -12.843 -3.375 -1.644 1.00 91.00 158 ASP A O 1
ATOM 1221 N N . LEU A 1 159 ? -11.403 -1.948 -0.666 1.00 91.31 159 LEU A N 1
ATOM 1222 C CA . LEU A 1 159 ? -10.357 -2.951 -0.495 1.00 91.31 159 LEU A CA 1
ATOM 1223 C C . LEU A 1 159 ? -10.807 -4.102 0.400 1.00 91.31 159 LEU A C 1
ATOM 1225 O O . LEU A 1 159 ? -10.600 -5.254 0.028 1.00 91.31 159 LEU A O 1
ATOM 1229 N N . ARG A 1 160 ? -11.479 -3.822 1.523 1.00 90.44 160 ARG A N 1
ATOM 1230 C CA . ARG A 1 160 ? -12.038 -4.860 2.401 1.00 90.44 160 ARG A CA 1
ATOM 1231 C C . ARG A 1 160 ? -13.037 -5.745 1.665 1.00 90.44 160 ARG A C 1
ATOM 1233 O O . ARG A 1 160 ? -12.936 -6.963 1.766 1.00 90.44 160 ARG A O 1
ATOM 1240 N N . ARG A 1 161 ? -13.957 -5.166 0.885 1.00 89.25 161 ARG A N 1
ATOM 1241 C CA . ARG A 1 161 ? -14.936 -5.943 0.101 1.00 89.25 161 ARG A CA 1
ATOM 1242 C C . ARG A 1 161 ? -14.279 -6.832 -0.949 1.00 89.25 161 ARG A C 1
ATOM 1244 O O . ARG A 1 161 ? -14.718 -7.958 -1.138 1.00 89.25 161 ARG A O 1
ATOM 1251 N N . ARG A 1 162 ? -13.250 -6.334 -1.635 1.00 87.81 162 ARG A N 1
ATOM 1252 C CA . ARG A 1 162 ? -12.554 -7.078 -2.695 1.00 87.81 162 ARG A CA 1
ATOM 1253 C C . ARG A 1 162 ? -11.567 -8.117 -2.154 1.00 87.81 162 ARG A C 1
ATOM 1255 O O . ARG A 1 162 ? -11.293 -9.088 -2.847 1.00 87.81 162 ARG A O 1
ATOM 1262 N N . ALA A 1 163 ? -11.016 -7.889 -0.961 1.00 86.00 163 ALA A N 1
ATOM 1263 C CA . ALA A 1 163 ? -10.103 -8.806 -0.279 1.00 86.00 163 ALA A CA 1
ATOM 1264 C C . ALA A 1 163 ? -10.834 -9.875 0.544 1.00 86.00 163 ALA A C 1
ATOM 1266 O O . ALA A 1 163 ? -10.223 -10.880 0.908 1.00 86.00 163 ALA A O 1
ATOM 1267 N N . ALA A 1 164 ? -12.117 -9.666 0.860 1.00 75.88 164 ALA A N 1
ATOM 1268 C CA . ALA A 1 164 ? -12.950 -10.715 1.422 1.00 75.88 164 ALA A CA 1
ATOM 1269 C C . ALA A 1 164 ? -12.954 -11.900 0.444 1.00 75.88 164 ALA A C 1
ATOM 1271 O O . ALA A 1 164 ? -13.087 -11.676 -0.764 1.00 75.88 164 ALA A O 1
ATOM 1272 N N . PRO A 1 165 ? -12.791 -13.146 0.925 1.00 59.50 165 PRO A N 1
ATOM 1273 C CA . PRO A 1 165 ? -12.925 -14.299 0.054 1.00 59.50 165 PRO A CA 1
ATOM 1274 C C . PRO A 1 165 ? -14.279 -14.178 -0.639 1.00 59.50 165 PRO A C 1
ATOM 1276 O O . PRO A 1 165 ? -15.299 -14.022 0.036 1.00 59.50 165 PRO A O 1
ATOM 1279 N N . ALA A 1 166 ? -14.282 -14.187 -1.976 1.00 48.72 166 ALA A N 1
ATOM 1280 C CA . ALA A 1 166 ? -15.520 -14.345 -2.716 1.00 48.72 166 ALA A CA 1
ATOM 1281 C C . ALA A 1 166 ? -16.178 -15.585 -2.123 1.00 48.72 166 ALA A C 1
ATOM 1283 O O . ALA A 1 166 ? -15.562 -16.652 -2.141 1.00 48.72 166 ALA A O 1
ATOM 1284 N N . SER A 1 167 ? -17.347 -15.420 -1.504 1.00 36.34 167 SER A N 1
ATOM 1285 C CA . SER A 1 167 ? -18.152 -16.526 -1.016 1.00 36.34 167 SER A CA 1
ATOM 1286 C C . SER A 1 167 ? -18.214 -17.521 -2.162 1.00 36.34 167 SER A C 1
ATOM 1288 O O . SER A 1 167 ? -18.820 -17.237 -3.193 1.00 36.34 167 SER A O 1
ATOM 1290 N N . SER A 1 168 ? -17.488 -18.625 -2.044 1.00 35.25 168 SER A N 1
ATOM 1291 C CA . SER A 1 168 ? -17.545 -19.690 -3.016 1.00 35.25 168 SER A CA 1
ATOM 1292 C C . SER A 1 168 ? -18.953 -20.249 -2.908 1.00 35.25 168 SER A C 1
ATOM 1294 O O . SER A 1 168 ? -19.254 -21.024 -2.004 1.00 35.25 168 SER A O 1
ATOM 1296 N N . GLU A 1 169 ? -19.841 -19.816 -3.802 1.00 34.38 169 GLU A N 1
ATOM 1297 C CA . GLU A 1 169 ? -20.997 -20.628 -4.140 1.00 34.38 169 GLU A CA 1
ATOM 1298 C C . GLU A 1 169 ? -20.432 -21.992 -4.564 1.00 34.38 169 GLU A C 1
ATOM 1300 O O . GLU A 1 169 ? -19.576 -22.044 -5.458 1.00 34.38 169 GLU A O 1
ATOM 1305 N N . PRO A 1 170 ? -20.795 -23.094 -3.884 1.00 37.84 170 PRO A N 1
ATOM 1306 C CA . PRO A 1 170 ? -20.390 -24.414 -4.324 1.00 37.84 170 PRO A CA 1
ATOM 1307 C C . PRO A 1 170 ? -20.959 -24.606 -5.727 1.00 37.84 170 PRO A C 1
ATOM 1309 O O . PRO A 1 170 ? -22.172 -24.666 -5.902 1.00 37.84 170 PRO A O 1
ATOM 1312 N N . GLY A 1 171 ? -20.068 -24.648 -6.720 1.00 35.16 171 GLY A N 1
ATOM 1313 C CA . GLY A 1 171 ? -20.411 -24.970 -8.097 1.00 35.16 171 GLY A CA 1
ATOM 1314 C C . GLY A 1 171 ? -21.145 -26.303 -8.123 1.00 35.16 171 GLY A C 1
ATOM 1315 O O . GLY A 1 171 ? -20.541 -27.362 -7.955 1.00 35.16 171 GLY A O 1
ATOM 1316 N N . GLU A 1 172 ? -22.461 -26.215 -8.269 1.00 34.47 172 GLU A N 1
ATOM 1317 C CA . GLU A 1 172 ? -23.364 -27.339 -8.402 1.00 34.47 172 GLU A CA 1
ATOM 1318 C C . GLU A 1 172 ? -23.016 -28.125 -9.670 1.00 34.47 172 GLU A C 1
ATOM 1320 O O . GLU A 1 172 ? -22.876 -27.583 -10.767 1.00 34.47 172 GLU A O 1
ATOM 1325 N N . VAL A 1 173 ? -22.838 -29.429 -9.478 1.00 49.78 173 VAL A N 1
ATOM 1326 C CA . VAL A 1 173 ? -22.583 -30.428 -10.512 1.00 49.78 173 VAL A CA 1
ATOM 1327 C C . VAL A 1 173 ? -23.817 -30.570 -11.407 1.00 49.78 173 VAL A C 1
ATOM 1329 O O . VAL A 1 173 ? -24.862 -31.017 -10.944 1.00 49.78 173 VAL A O 1
ATOM 1332 N N . ALA A 1 174 ? -23.680 -30.280 -12.700 1.00 43.41 174 ALA A N 1
ATOM 1333 C CA . ALA A 1 174 ? -24.576 -30.738 -13.770 1.00 43.41 174 ALA A CA 1
ATOM 1334 C C . ALA A 1 174 ? -23.846 -30.550 -15.115 1.00 43.41 174 ALA A C 1
ATOM 1336 O O . ALA A 1 174 ? -23.382 -29.449 -15.385 1.00 43.41 174 ALA A O 1
ATOM 1337 N N . ARG A 1 175 ? -23.671 -31.512 -16.024 1.00 40.69 175 ARG A N 1
ATOM 1338 C CA . ARG A 1 175 ? -24.142 -32.885 -16.245 1.00 40.69 175 ARG A CA 1
ATOM 1339 C C . ARG A 1 175 ? -23.102 -33.592 -17.117 1.00 40.69 175 ARG A C 1
ATOM 1341 O O . ARG A 1 175 ? -22.449 -32.875 -17.908 1.00 40.69 175 ARG A O 1
#

Sequence (175 aa):
MELSAGLLRCACRPCAMVLDLSATHGGRYRLVPERLQALPELAHDDAVWETLRIPVALAFLVRHSESGPVAVFPGALGPTDATIDPPEWSALEAAHPVIRELQSDVEAVLVNRARGARDCWLVPIDVCYRLVALLRGEWKGLSGGDTVWEKLDLFFDDLRRRAAPASSEPGEVAR

Foldseek 3Di:
DDDPDPPLQEAEPVRCVVVVVVPDDPPRYHYADQDKAWDLVVLPPVVLVVLQVDPDQKWKWAQAPVQGIWIWDQDQVFIDIDDRDPVSLVVVCVSDVVSVVDDHSFWIWIGGCPPNDRIIMTGTVVLVVVLSVLCNVQPDDDPRDPVSVVVVVVSVVVSVVVNPPPPPPPPDDDD

Radius of gyration: 17.64 Å; chains: 1; bounding box: 44×56×44 Å

Secondary structure (DSSP, 8-state):
---------EE-HHHHHHTTTTTS-TTT-EEPP---EE-HHHHT-HHHHHHTT--SSEEEEEEETTTEEEEEEEETTEEEEEEPPHHHHHHHHHH-HHHHT--TTTEEEEEE-GGG--EEEEEEHHHHHHHHHHHHHH--TTTT-HHHHHHHHHHHHHHHHHHSPP---------